Protein AF-Q6QF54-F1 (afdb_monomer_lite)

pLDDT: mean 86.11, std 10.3, range [36.34, 96.0]

Secondary structure (DSSP, 8-state):
--HHHH-TT----EEES-GGGGGGTT--TT-HHHHHHHHHHHHHHHTT-TTGGGG-HHHHTT-EEETHHHHHHHHHHTT-THHHHHHHHHTTSS--TT----------GGGGGG-SHHHHHHHHHHHT-----------------

InterPro domains:
  IPR047871 Calcium-activated potassium channel slowpoke-like [PTHR10027] (2-141)

Radius of gyration: 18.9 Å; chains: 1; bounding box: 41×47×45 Å

Organism: Oreochromis mossambicus (NCBI:txid8127)

Foldseek 3Di:
DPPCVVCVPDQAADEDQDLVCLLVPPDDPPDPQQVVLVVQLVVCVVVVDPPSSCSRPCVVLNRYDYPVVCVVLVVVCVVPVCSVVVVCLAVVVDDDVVGDYDDDDDDDPVNCVLVDPVSVQVCCCVPPVDHDDDDDDDDDPPDDD

Sequence (145 aa):
YTMFRLFPSLSIITELTHPSNMRFMQFRAKDCYSLALSKLEKKERDKGSNLAFMFRLPFAAGRVFSISMLDTLLYQSFVKDYMILIARLLLGLDTTPGSGYLCAMKVKEEDLWIGTYGRLFQKLCSSSAEIPIGIYRTESHIFCT

Structure (mmCIF, N/CA/C/O backbone):
data_AF-Q6QF54-F1
#
_entry.id   AF-Q6QF54-F1
#
loop_
_atom_site.group_PDB
_atom_site.id
_atom_site.type_symbol
_atom_site.label_atom_id
_atom_site.label_alt_id
_atom_site.label_comp_id
_atom_site.label_asym_id
_atom_site.label_entity_id
_atom_site.label_seq_id
_atom_site.pdbx_PDB_ins_code
_atom_site.Cartn_x
_atom_site.Cartn_y
_atom_site.Cartn_z
_atom_site.occupancy
_atom_site.B_iso_or_equiv
_atom_site.auth_seq_id
_atom_site.auth_comp_id
_atom_site.auth_asym_id
_atom_site.auth_atom_id
_atom_site.pdbx_PDB_model_num
ATOM 1 N N . TYR A 1 1 ? -8.330 24.035 0.366 1.00 50.72 1 TYR A N 1
ATOM 2 C CA . TYR A 1 1 ? -8.807 24.182 1.762 1.00 50.72 1 TYR A CA 1
ATOM 3 C C . TYR A 1 1 ? -10.327 24.048 1.922 1.00 50.72 1 TYR A C 1
ATOM 5 O O . TYR A 1 1 ? -10.757 23.537 2.948 1.00 50.72 1 TYR A O 1
ATOM 13 N N . THR A 1 2 ? -11.146 24.444 0.942 1.00 64.06 2 THR A N 1
ATOM 14 C CA . THR A 1 2 ? -12.624 24.438 1.015 1.00 64.06 2 THR A CA 1
ATOM 15 C C . THR A 1 2 ? -13.278 23.066 0.800 1.00 64.06 2 THR A C 1
ATOM 17 O O . THR A 1 2 ? -14.157 22.699 1.572 1.00 64.06 2 THR A O 1
ATOM 20 N N . MET A 1 3 ? -12.814 22.259 -0.160 1.00 69.31 3 MET A N 1
ATOM 21 C CA . MET A 1 3 ? -13.464 20.980 -0.523 1.00 69.31 3 MET A CA 1
ATOM 22 C C . MET A 1 3 ? -13.581 19.978 0.638 1.00 69.31 3 MET A C 1
ATOM 24 O O . MET A 1 3 ? -14.630 19.374 0.823 1.00 69.31 3 MET A O 1
ATOM 28 N N . PHE A 1 4 ? -12.541 19.854 1.470 1.00 71.25 4 PHE A N 1
ATOM 29 C CA . PHE A 1 4 ? -12.546 18.943 2.625 1.00 71.25 4 PHE A CA 1
ATOM 30 C C . PHE A 1 4 ? -13.583 19.321 3.694 1.00 71.25 4 PHE A C 1
ATOM 32 O O . PHE A 1 4 ? -14.100 18.450 4.385 1.00 71.25 4 PHE A O 1
ATOM 39 N N . ARG A 1 5 ? -13.882 20.618 3.847 1.00 73.06 5 ARG A N 1
ATOM 40 C CA . ARG A 1 5 ? -14.904 21.089 4.793 1.00 73.06 5 ARG A CA 1
ATOM 41 C C . ARG A 1 5 ? -16.312 20.986 4.214 1.00 73.06 5 ARG A C 1
ATOM 43 O O . ARG A 1 5 ? -17.243 20.746 4.968 1.00 73.06 5 ARG A O 1
ATOM 50 N N . LEU A 1 6 ? -16.450 21.174 2.902 1.00 80.88 6 LEU A N 1
ATOM 51 C CA . LEU A 1 6 ? -17.738 21.136 2.208 1.00 80.88 6 LEU A CA 1
ATOM 52 C C . LEU A 1 6 ? -18.256 19.704 2.018 1.00 80.88 6 LEU A C 1
ATOM 54 O O . LEU A 1 6 ? -19.455 19.477 2.133 1.00 80.88 6 LEU A O 1
ATOM 58 N N . PHE A 1 7 ? -17.364 18.737 1.779 1.00 83.81 7 PHE A N 1
ATOM 59 C CA . PHE A 1 7 ? -17.731 17.345 1.506 1.00 83.81 7 PHE A CA 1
ATOM 60 C C . PHE A 1 7 ? -16.926 16.376 2.387 1.00 83.81 7 PHE A C 1
ATOM 62 O O . PHE A 1 7 ? -15.953 15.778 1.928 1.00 83.81 7 PHE A O 1
ATOM 69 N N . PRO A 1 8 ? -17.308 16.200 3.665 1.00 78.81 8 PRO A N 1
ATOM 70 C CA . PRO A 1 8 ? -16.549 15.378 4.612 1.00 78.81 8 PRO A CA 1
ATOM 71 C C . PRO A 1 8 ? -16.569 13.874 4.291 1.00 78.81 8 PRO A C 1
ATOM 73 O O . PRO A 1 8 ? -15.686 13.146 4.741 1.00 78.81 8 PRO A O 1
ATOM 76 N N . SER A 1 9 ? -17.552 13.405 3.519 1.00 81.94 9 SER A 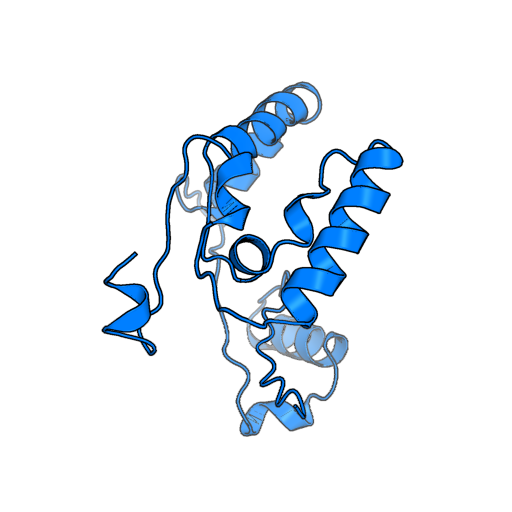N 1
ATOM 77 C CA . SER A 1 9 ? -17.667 12.017 3.052 1.00 81.94 9 SER A CA 1
ATOM 78 C C . SER A 1 9 ? -16.850 11.726 1.788 1.00 81.94 9 SER A C 1
ATOM 80 O O . SER A 1 9 ? -16.701 10.562 1.416 1.00 81.94 9 SER A O 1
ATOM 82 N N . LEU A 1 10 ? -16.310 12.754 1.125 1.00 85.56 10 LEU A N 1
ATOM 83 C CA . LEU A 1 10 ? -15.563 12.589 -0.116 1.00 85.56 10 LEU A CA 1
ATOM 84 C C . LEU A 1 10 ? -14.117 12.164 0.170 1.00 85.56 10 LEU A C 1
ATOM 86 O O . LEU A 1 10 ? -13.382 12.835 0.901 1.00 85.56 10 LEU A O 1
ATOM 90 N N . SER A 1 11 ? -13.685 11.066 -0.452 1.00 83.56 11 SER A N 1
ATOM 91 C CA . SER A 1 11 ? -12.272 10.681 -0.473 1.00 83.56 11 SER A CA 1
ATOM 92 C C . SER A 1 11 ? -11.543 11.481 -1.550 1.00 83.56 11 SER A C 1
ATOM 94 O O . SER A 1 11 ? -11.925 11.441 -2.716 1.00 83.56 11 SER A O 1
ATOM 96 N N . ILE A 1 12 ? -10.505 12.221 -1.158 1.00 86.81 12 ILE A N 1
ATOM 97 C CA . ILE A 1 12 ? -9.712 13.068 -2.055 1.00 86.81 12 ILE A CA 1
ATOM 98 C C . ILE A 1 12 ? -8.265 12.586 -2.011 1.00 86.81 12 ILE A C 1
ATOM 100 O O . ILE A 1 12 ? -7.686 12.497 -0.925 1.00 86.81 12 ILE A O 1
ATOM 104 N N . ILE A 1 13 ? -7.690 12.326 -3.186 1.00 87.88 13 ILE A N 1
ATOM 105 C CA . ILE A 1 13 ? -6.261 12.065 -3.373 1.00 87.88 13 ILE A CA 1
ATOM 106 C C . ILE A 1 13 ? -5.617 13.361 -3.862 1.00 87.88 13 ILE A C 1
ATOM 108 O O . ILE A 1 13 ? -6.130 14.012 -4.769 1.00 87.88 13 ILE A O 1
ATOM 112 N N . THR A 1 14 ? -4.531 13.782 -3.220 1.00 88.12 14 THR A N 1
ATOM 113 C CA . THR A 1 14 ? -3.807 15.010 -3.566 1.00 88.12 14 THR A CA 1
ATOM 114 C C . THR A 1 14 ? -2.365 14.698 -3.915 1.00 88.12 14 THR A C 1
ATOM 116 O O . THR A 1 14 ? -1.638 14.095 -3.125 1.00 88.12 14 THR A O 1
ATOM 119 N N . GLU A 1 15 ? -1.945 15.166 -5.081 1.00 89.19 15 GLU A N 1
ATOM 120 C CA . GLU A 1 15 ? -0.548 15.164 -5.482 1.00 89.19 15 GLU A CA 1
ATOM 121 C C . GLU A 1 15 ? 0.165 16.403 -4.926 1.00 89.19 15 GLU A C 1
ATOM 123 O O . GLU A 1 15 ? -0.369 17.513 -4.960 1.00 89.19 15 GLU A O 1
ATOM 128 N N . LEU A 1 16 ? 1.373 16.215 -4.393 1.00 86.69 16 LEU A N 1
ATOM 129 C CA . LEU A 1 16 ? 2.220 17.293 -3.894 1.00 86.69 16 LEU A CA 1
ATOM 130 C C . LEU A 1 16 ? 3.599 17.256 -4.548 1.00 86.69 16 LEU A C 1
ATOM 132 O O . LEU A 1 16 ? 4.263 16.222 -4.574 1.00 86.69 16 LEU A O 1
ATOM 136 N N . THR A 1 17 ? 4.095 18.427 -4.939 1.00 85.06 17 THR A N 1
ATOM 137 C CA . THR A 1 17 ? 5.476 18.595 -5.414 1.00 85.06 17 THR A CA 1
ATOM 138 C C . THR A 1 17 ? 6.497 18.402 -4.292 1.00 85.06 17 THR A C 1
ATOM 140 O O . THR A 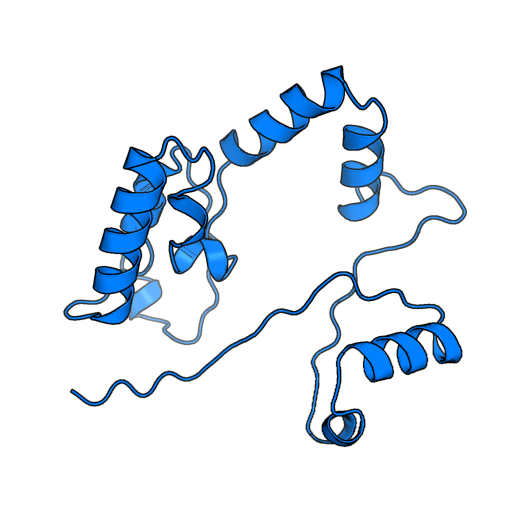1 17 ? 7.552 17.818 -4.507 1.00 85.06 17 THR A O 1
ATOM 143 N N . HIS A 1 18 ? 6.182 18.865 -3.077 1.00 83.19 18 HIS A N 1
ATOM 144 C CA . HIS A 1 18 ? 7.074 18.748 -1.924 1.00 83.19 18 HIS A CA 1
ATOM 145 C C . HIS A 1 18 ? 6.426 17.938 -0.792 1.00 83.19 18 HIS A C 1
ATOM 147 O O . HIS A 1 18 ? 5.379 18.349 -0.276 1.00 83.19 18 HIS A O 1
ATOM 153 N N . PRO A 1 19 ? 7.056 16.845 -0.315 1.00 79.56 19 PRO A N 1
ATOM 154 C CA . PRO A 1 19 ? 6.507 16.013 0.759 1.00 79.56 19 PRO A CA 1
ATOM 155 C C . PRO A 1 19 ? 6.410 16.769 2.091 1.00 79.56 19 PRO A C 1
ATOM 157 O O . PRO A 1 19 ? 5.576 16.454 2.939 1.00 79.56 19 PRO A O 1
ATOM 160 N N . SER A 1 20 ? 7.195 17.834 2.281 1.00 81.19 20 SER A N 1
ATOM 161 C CA . SER A 1 20 ? 7.089 18.738 3.434 1.00 81.19 20 SER A CA 1
ATOM 162 C C . SER A 1 20 ? 5.687 19.348 3.590 1.00 81.19 20 SER A C 1
ATOM 164 O O . SER A 1 20 ? 5.259 19.577 4.723 1.00 81.19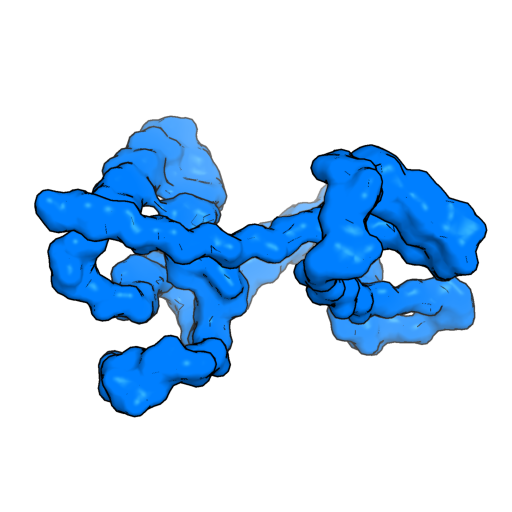 20 SER A O 1
ATOM 166 N N . ASN A 1 21 ? 4.940 19.517 2.494 1.00 84.19 21 ASN A N 1
ATOM 167 C CA . ASN A 1 21 ? 3.604 20.113 2.496 1.00 84.19 21 ASN A CA 1
ATOM 168 C C . ASN A 1 21 ? 2.498 19.161 2.974 1.00 84.19 21 ASN A C 1
ATOM 170 O O . ASN A 1 21 ? 1.404 19.626 3.293 1.00 84.19 21 ASN A O 1
ATOM 174 N N . MET A 1 22 ? 2.773 17.858 3.119 1.00 83.25 22 MET A N 1
ATOM 175 C CA . MET A 1 22 ? 1.780 16.873 3.584 1.00 83.25 22 MET A CA 1
ATOM 176 C C . MET A 1 22 ? 1.162 17.247 4.935 1.00 83.25 22 MET A C 1
ATOM 178 O O . MET A 1 22 ? -0.000 16.942 5.178 1.00 83.25 22 MET A O 1
ATOM 182 N N . ARG A 1 23 ? 1.912 17.955 5.793 1.00 77.38 23 ARG A N 1
ATOM 183 C CA . ARG A 1 23 ? 1.448 18.416 7.114 1.00 77.38 23 ARG A CA 1
ATOM 184 C C . ARG A 1 23 ? 0.256 19.379 7.065 1.00 77.38 23 ARG A C 1
ATOM 186 O O . ARG A 1 23 ? -0.421 19.558 8.068 1.00 77.38 23 ARG A O 1
ATOM 193 N N . PHE A 1 24 ? 0.029 20.028 5.925 1.00 80.25 24 PHE A N 1
ATOM 194 C CA . PHE A 1 24 ? -1.055 20.994 5.749 1.00 80.25 24 PHE A CA 1
ATOM 195 C C . PHE A 1 24 ? -2.331 20.358 5.191 1.00 80.25 24 PHE A C 1
ATOM 197 O O . PHE A 1 24 ? -3.387 20.993 5.152 1.00 80.25 24 PHE A O 1
ATOM 204 N N . MET A 1 25 ? -2.251 19.097 4.767 1.00 80.94 25 MET A N 1
ATOM 205 C CA . MET A 1 25 ? -3.388 18.378 4.220 1.00 80.94 25 MET A CA 1
ATOM 206 C C . MET A 1 25 ? -4.336 17.953 5.338 1.00 80.94 25 MET A C 1
ATOM 208 O O . MET A 1 25 ? -3.914 17.427 6.362 1.00 80.94 25 MET A O 1
ATOM 212 N N . GLN A 1 26 ? -5.636 18.171 5.115 1.00 71.81 26 GLN A N 1
ATOM 213 C CA . GLN A 1 26 ? -6.720 17.719 6.001 1.00 71.81 26 GLN A CA 1
ATOM 214 C C . GLN A 1 26 ? -6.604 18.204 7.455 1.00 71.81 26 GLN A C 1
ATOM 216 O O . GLN A 1 26 ? -7.028 17.524 8.387 1.00 71.81 26 GLN A O 1
ATOM 221 N N . PHE A 1 27 ? -6.066 19.411 7.642 1.00 77.25 27 PHE A N 1
ATOM 222 C CA . PHE A 1 27 ? -5.894 20.014 8.957 1.00 77.25 27 PHE A CA 1
ATOM 223 C C . PHE A 1 27 ? -7.223 20.169 9.713 1.00 77.25 27 PHE A C 1
ATOM 225 O O . PHE A 1 27 ? -8.198 20.733 9.200 1.00 77.25 27 PHE A O 1
ATOM 232 N N . ARG A 1 28 ? -7.224 19.734 10.976 1.00 71.88 28 ARG A N 1
ATOM 233 C CA . ARG A 1 28 ? -8.292 19.965 11.951 1.00 71.88 28 ARG A CA 1
ATOM 234 C C . ARG A 1 28 ? -7.711 20.683 13.166 1.00 71.88 28 ARG A C 1
ATOM 236 O O . ARG A 1 28 ? -6.640 20.331 13.650 1.00 71.88 28 ARG A O 1
ATOM 243 N N . ALA A 1 29 ? -8.419 21.696 13.660 1.00 67.19 29 ALA A N 1
ATOM 244 C CA . ALA A 1 29 ? -8.044 22.339 14.915 1.00 67.19 29 ALA A CA 1
ATOM 245 C C . ALA A 1 29 ? -8.275 21.361 16.084 1.00 67.19 29 ALA A C 1
ATOM 247 O O . ALA A 1 29 ? -9.293 20.673 16.097 1.00 67.19 29 ALA A O 1
ATOM 248 N N . LYS A 1 30 ? -7.356 21.338 17.063 1.00 68.38 30 LYS A N 1
ATOM 249 C CA . LYS A 1 30 ? -7.411 20.498 18.282 1.00 68.38 30 LYS A CA 1
ATOM 250 C C . LYS A 1 30 ? -7.360 18.977 18.052 1.00 68.38 30 LYS A C 1
ATOM 252 O O . LYS A 1 30 ? -8.005 18.220 18.767 1.00 68.38 30 LYS A O 1
ATOM 257 N N . ASP A 1 31 ? -6.563 18.515 17.093 1.00 79.12 31 ASP A N 1
ATOM 258 C CA . ASP A 1 31 ? -6.298 17.082 16.929 1.00 79.12 31 ASP A CA 1
ATOM 259 C C . ASP A 1 31 ? -5.092 16.629 17.782 1.00 79.12 31 ASP A C 1
ATOM 261 O O . ASP A 1 31 ? -3.928 16.837 17.422 1.00 79.12 31 ASP A O 1
ATOM 265 N N . CYS A 1 32 ? -5.381 16.008 18.931 1.00 80.69 32 CYS A N 1
ATOM 266 C CA . CYS A 1 32 ? -4.378 15.475 19.858 1.00 80.69 32 CYS A CA 1
ATOM 267 C C . CYS A 1 32 ? -3.533 14.348 19.242 1.00 80.69 32 CYS A C 1
ATOM 269 O O . CYS A 1 32 ? -2.350 14.221 19.565 1.00 80.69 32 CYS A O 1
ATOM 271 N N . TYR A 1 33 ? -4.111 13.554 18.339 1.00 82.25 33 TYR A N 1
ATOM 272 C CA . TYR A 1 33 ? -3.423 12.434 17.704 1.00 82.25 33 TYR A CA 1
ATOM 273 C C . TYR A 1 33 ? -2.435 12.926 16.643 1.00 82.25 33 TYR A C 1
ATOM 275 O O . TYR A 1 33 ? -1.265 12.539 16.661 1.00 82.25 33 TYR A O 1
ATOM 283 N N . SER A 1 34 ? -2.852 13.881 15.805 1.00 81.88 34 SER A N 1
ATOM 284 C CA . SER A 1 34 ? -1.942 14.572 14.878 1.00 81.88 34 SER A CA 1
ATOM 285 C C . SER A 1 34 ? -0.762 15.232 15.606 1.00 81.88 34 SER A C 1
ATOM 287 O O . SER A 1 34 ? 0.376 15.170 15.134 1.00 81.88 34 SER A O 1
ATOM 289 N N . LEU A 1 35 ? -1.000 15.830 16.781 1.00 84.19 35 LEU A N 1
ATOM 290 C CA . LEU A 1 35 ? 0.068 16.421 17.593 1.00 84.19 35 LEU A CA 1
ATOM 291 C C . LEU A 1 35 ? 1.040 15.363 18.140 1.00 84.19 35 LEU A C 1
ATOM 293 O O . LEU A 1 35 ? 2.256 15.568 18.096 1.00 84.19 35 LEU A O 1
ATOM 297 N N . ALA A 1 36 ? 0.529 14.241 18.652 1.00 86.06 36 ALA A N 1
ATOM 298 C CA . ALA A 1 36 ? 1.357 13.145 19.153 1.00 86.06 36 ALA A CA 1
ATOM 299 C C . ALA A 1 36 ? 2.247 12.556 18.044 1.00 86.06 36 ALA A C 1
ATOM 301 O O . ALA A 1 36 ? 3.453 12.387 18.243 1.00 86.06 36 ALA A O 1
ATOM 302 N N . LEU A 1 37 ? 1.684 12.339 16.852 1.00 86.38 37 LEU A N 1
ATOM 303 C CA . LEU A 1 37 ? 2.426 11.858 15.686 1.00 86.38 37 LEU A CA 1
ATOM 304 C C . LEU A 1 37 ? 3.491 12.851 15.215 1.00 86.38 37 LEU A C 1
ATOM 306 O O . LEU A 1 37 ? 4.593 12.434 14.874 1.00 86.38 37 LEU A O 1
ATOM 310 N N . SER A 1 38 ? 3.225 14.160 15.265 1.00 85.69 38 SER A N 1
ATOM 311 C CA . SER A 1 38 ? 4.232 15.171 14.915 1.00 85.69 38 SER A CA 1
ATOM 312 C C . SER A 1 38 ? 5.450 15.138 15.849 1.00 85.69 38 SER A C 1
ATOM 314 O O . SER A 1 38 ? 6.580 15.331 15.394 1.00 85.69 38 SER A O 1
ATOM 316 N N . LYS A 1 39 ? 5.251 14.854 17.145 1.00 88.06 39 LYS A N 1
ATOM 317 C CA . LYS A 1 39 ? 6.362 14.661 18.092 1.00 88.06 39 LYS A CA 1
ATOM 318 C C . LYS A 1 39 ? 7.167 13.403 17.761 1.00 88.06 39 LYS A C 1
ATOM 320 O O . LYS A 1 39 ? 8.395 13.438 17.835 1.00 88.06 39 LYS A O 1
ATOM 325 N N . LEU A 1 40 ? 6.489 12.317 17.384 1.00 87.50 40 LEU A N 1
ATOM 326 C CA . LEU A 1 40 ? 7.135 11.068 16.978 1.00 87.50 40 LEU A CA 1
ATOM 327 C C . LEU A 1 40 ? 7.938 11.242 15.682 1.00 87.50 40 LEU A C 1
ATOM 329 O O . LEU A 1 40 ? 9.100 10.851 15.640 1.00 87.50 40 LEU A O 1
ATOM 333 N N . GLU A 1 41 ? 7.365 11.907 14.676 1.00 87.19 41 GLU A N 1
ATOM 334 C CA . GLU A 1 41 ? 8.051 12.261 13.427 1.00 87.19 41 GLU A CA 1
ATOM 335 C C . GLU A 1 41 ? 9.351 13.018 13.716 1.00 87.19 41 GLU A C 1
ATOM 337 O O . GLU A 1 41 ? 10.402 12.665 13.181 1.00 87.19 41 GLU A O 1
ATOM 342 N N . LYS A 1 42 ? 9.301 14.041 14.583 1.00 87.94 42 LYS A N 1
ATOM 343 C CA . LYS A 1 42 ? 10.492 14.821 14.939 1.00 87.94 42 LYS A CA 1
ATOM 344 C C . LYS A 1 42 ? 11.568 13.931 15.567 1.00 87.94 42 LYS A C 1
ATOM 346 O O . LYS A 1 42 ? 12.714 13.981 15.139 1.00 87.94 42 LYS A O 1
ATOM 351 N N . LYS A 1 43 ? 11.183 13.064 16.507 1.00 89.31 43 LYS A N 1
ATOM 352 C CA . LYS A 1 43 ? 12.103 12.125 17.163 1.00 89.31 43 LYS A CA 1
ATOM 353 C C . LYS A 1 43 ? 12.751 11.151 16.174 1.00 89.31 43 LYS A C 1
ATOM 355 O O . LYS A 1 43 ? 13.938 10.873 16.294 1.00 89.31 43 LYS A O 1
ATOM 360 N N . GLU A 1 44 ? 11.997 10.625 15.212 1.00 88.06 44 GLU A N 1
ATOM 361 C CA . GLU A 1 44 ? 12.528 9.710 14.192 1.00 88.06 44 GLU A CA 1
ATOM 362 C C . GLU A 1 44 ? 13.427 10.425 13.179 1.00 88.06 44 GLU A C 1
ATOM 364 O O . GLU A 1 44 ? 14.437 9.873 12.741 1.00 88.06 44 GLU A O 1
ATOM 369 N N . ARG A 1 45 ? 13.124 11.685 12.860 1.00 87.31 45 ARG A N 1
ATOM 370 C CA . ARG A 1 45 ? 14.003 12.524 12.044 1.00 87.31 45 ARG A CA 1
ATOM 371 C C . ARG A 1 45 ? 15.322 12.829 12.753 1.00 87.31 45 ARG A C 1
ATOM 373 O O . ARG A 1 45 ? 16.366 12.745 12.116 1.00 87.31 45 ARG A O 1
ATOM 380 N N . ASP A 1 46 ? 15.283 13.123 14.051 1.00 90.50 46 ASP A N 1
ATOM 381 C CA . ASP A 1 46 ? 16.484 13.386 14.857 1.00 90.50 46 ASP A CA 1
ATOM 382 C C . ASP A 1 46 ? 17.387 12.138 14.964 1.00 90.50 46 ASP A C 1
ATOM 384 O O . ASP A 1 46 ? 18.600 12.259 15.112 1.00 90.50 46 ASP A O 1
ATOM 388 N N . LYS A 1 47 ? 16.820 10.931 14.813 1.00 90.62 47 LYS A N 1
ATOM 389 C CA . LYS A 1 47 ? 17.568 9.665 14.690 1.00 90.62 47 LYS A CA 1
ATOM 390 C C . LYS A 1 47 ? 18.139 9.401 13.288 1.00 90.62 47 LYS A C 1
ATOM 392 O O . LYS A 1 47 ? 18.807 8.389 13.098 1.00 90.62 47 LYS A O 1
ATOM 397 N N . GLY A 1 48 ? 17.861 10.258 12.304 1.00 86.12 48 GLY A N 1
ATOM 398 C CA . GLY A 1 48 ? 18.316 10.094 10.920 1.00 86.12 48 GLY A CA 1
ATOM 399 C C . GLY A 1 48 ? 17.423 9.209 10.042 1.00 86.12 48 GLY A C 1
ATOM 400 O O . GLY A 1 48 ? 17.889 8.700 9.026 1.00 86.12 48 GLY A O 1
ATOM 401 N N . SER A 1 49 ? 16.149 8.997 10.399 1.00 84.31 49 SER A N 1
ATOM 402 C CA . SER A 1 49 ? 15.235 8.194 9.576 1.00 84.31 49 SER A CA 1
ATOM 403 C C . SER A 1 49 ? 14.846 8.906 8.275 1.00 84.31 49 SER A C 1
ATOM 405 O O . SER A 1 49 ? 14.290 10.007 8.289 1.00 84.31 49 SER A O 1
ATOM 407 N N . ASN A 1 50 ? 15.041 8.226 7.142 1.00 78.62 50 ASN A N 1
ATOM 408 C CA . ASN A 1 50 ? 14.653 8.709 5.810 1.00 78.62 50 ASN A CA 1
ATOM 409 C C . ASN A 1 50 ? 13.133 8.660 5.557 1.00 78.62 50 ASN A C 1
ATOM 411 O O . ASN A 1 50 ? 12.651 9.196 4.562 1.00 78.62 50 ASN A O 1
ATOM 415 N N . LEU A 1 51 ? 12.368 8.031 6.457 1.00 81.50 51 LEU A N 1
ATOM 416 C CA . LEU A 1 51 ? 10.935 7.767 6.301 1.00 81.50 51 LEU A CA 1
ATOM 417 C C . LEU A 1 51 ? 10.082 8.398 7.411 1.00 81.50 51 LEU A C 1
ATOM 419 O O . LEU A 1 51 ? 8.948 7.987 7.643 1.00 81.50 51 LEU A O 1
ATOM 423 N N . ALA A 1 52 ? 10.585 9.432 8.092 1.00 82.75 52 ALA A N 1
ATOM 424 C CA . ALA A 1 52 ? 9.870 10.082 9.196 1.00 82.75 52 ALA A CA 1
ATOM 425 C C . ALA A 1 52 ? 8.452 10.574 8.814 1.00 82.75 52 ALA A C 1
ATOM 427 O O . ALA A 1 52 ? 7.551 10.595 9.651 1.00 82.75 52 ALA A O 1
ATOM 428 N N . PHE A 1 53 ? 8.212 10.905 7.539 1.00 82.62 53 PHE A N 1
ATOM 429 C CA . PHE A 1 53 ? 6.893 11.309 7.037 1.00 82.62 53 PHE A CA 1
ATOM 430 C C . PHE A 1 53 ? 5.845 10.179 7.036 1.00 82.62 53 PHE A C 1
ATOM 432 O O . PHE A 1 53 ? 4.661 10.482 6.895 1.00 82.62 53 PHE A O 1
ATOM 439 N N . MET A 1 54 ? 6.234 8.906 7.217 1.00 85.31 54 MET A N 1
ATOM 440 C CA . MET A 1 54 ? 5.307 7.763 7.283 1.00 85.31 54 MET A CA 1
ATOM 441 C C . MET A 1 54 ? 4.259 7.910 8.387 1.00 85.31 54 MET A C 1
ATOM 443 O O . MET A 1 54 ? 3.135 7.442 8.241 1.00 85.31 54 MET A O 1
ATOM 447 N N . PHE A 1 55 ? 4.608 8.599 9.474 1.00 85.38 55 PHE A N 1
ATOM 448 C CA . PHE A 1 55 ? 3.707 8.839 10.599 1.00 85.38 55 PHE A CA 1
ATOM 449 C C . PHE A 1 55 ? 2.660 9.921 10.318 1.00 85.38 55 PHE A C 1
ATOM 451 O O . PHE A 1 55 ? 1.798 10.170 11.156 1.00 85.38 55 PHE A O 1
ATOM 458 N N . ARG A 1 56 ? 2.699 10.590 9.160 1.00 85.06 56 ARG A N 1
ATOM 459 C CA . ARG A 1 56 ? 1.711 11.615 8.820 1.00 85.06 56 ARG A CA 1
ATOM 460 C C . ARG A 1 56 ? 0.410 10.961 8.383 1.00 85.06 56 ARG A C 1
ATOM 462 O O . ARG A 1 56 ? 0.362 10.276 7.365 1.00 85.06 56 ARG A O 1
ATOM 469 N N . LEU A 1 57 ? -0.666 11.269 9.103 1.00 85.75 57 LEU A N 1
ATOM 470 C CA . LEU A 1 57 ? -2.012 10.762 8.830 1.00 85.75 57 LEU A CA 1
ATOM 471 C C . LEU A 1 57 ? -2.443 10.848 7.351 1.00 85.75 57 LEU A C 1
ATOM 473 O O . LEU A 1 57 ? -2.895 9.833 6.822 1.00 85.75 57 LEU A O 1
ATOM 477 N N . PRO A 1 58 ? -2.289 11.987 6.638 1.00 86.56 58 PRO A N 1
ATOM 478 C CA . PRO A 1 58 ? -2.710 12.074 5.238 1.00 86.56 58 PRO A CA 1
ATOM 479 C C . PRO A 1 58 ? -1.935 11.135 4.302 1.00 86.56 58 PRO A C 1
ATOM 481 O O . PRO A 1 58 ? -2.492 10.666 3.310 1.00 86.56 58 PRO A O 1
ATOM 484 N N . PHE A 1 59 ? -0.669 10.857 4.626 1.00 88.44 59 PHE A N 1
ATOM 485 C CA . PHE A 1 59 ? 0.169 9.920 3.883 1.00 88.44 59 PHE A CA 1
ATOM 486 C C . PHE A 1 59 ? -0.231 8.471 4.187 1.00 88.44 59 PHE A C 1
ATOM 488 O O . PHE A 1 59 ? -0.558 7.729 3.266 1.00 88.44 59 PHE A O 1
ATOM 495 N N . ALA A 1 60 ? -0.312 8.091 5.468 1.00 87.94 60 ALA A N 1
ATOM 496 C CA . ALA A 1 60 ? -0.706 6.741 5.885 1.00 87.94 60 ALA A CA 1
ATOM 497 C C . ALA A 1 60 ? -2.124 6.355 5.418 1.00 87.94 60 ALA A C 1
ATOM 499 O O . ALA A 1 60 ? -2.392 5.195 5.116 1.00 87.94 60 ALA A O 1
ATOM 500 N N . ALA A 1 61 ? -3.028 7.332 5.302 1.00 88.00 61 ALA A N 1
ATOM 501 C CA . ALA A 1 61 ? -4.374 7.126 4.778 1.00 88.00 61 ALA A CA 1
ATOM 502 C C . ALA A 1 61 ? -4.429 6.922 3.250 1.00 88.00 61 ALA A C 1
ATOM 504 O O . ALA A 1 61 ? -5.513 6.646 2.736 1.00 88.00 61 ALA A O 1
ATOM 505 N N . GLY A 1 62 ? -3.314 7.089 2.525 1.00 88.56 62 GLY A N 1
ATOM 506 C CA . GLY A 1 62 ? -3.257 6.994 1.061 1.00 88.56 62 GLY A CA 1
ATOM 507 C C . GLY A 1 62 ? -3.879 8.190 0.334 1.00 88.56 62 GLY A C 1
ATOM 508 O O . GLY A 1 62 ? -4.226 8.095 -0.838 1.00 88.56 62 GLY A O 1
ATOM 509 N N . ARG A 1 63 ? -4.060 9.323 1.023 1.00 88.62 63 ARG A N 1
ATOM 510 C CA . ARG A 1 63 ? -4.710 10.523 0.464 1.00 88.62 63 ARG A CA 1
ATOM 511 C C . ARG A 1 63 ? -3.727 11.528 -0.111 1.00 88.62 63 ARG A C 1
ATOM 513 O O . ARG A 1 63 ? -4.141 12.514 -0.717 1.00 88.62 63 ARG A O 1
ATOM 520 N N . VAL A 1 64 ? -2.436 11.312 0.111 1.00 89.12 64 VAL A N 1
ATOM 521 C CA . VAL A 1 64 ? -1.388 12.203 -0.364 1.00 89.12 64 VAL A CA 1
ATOM 522 C C . VAL A 1 64 ? -0.262 11.399 -0.981 1.00 89.12 64 VAL A C 1
ATOM 524 O O . VAL A 1 64 ? 0.230 10.451 -0.375 1.00 89.12 64 VAL A O 1
ATOM 527 N N . PHE A 1 65 ? 0.160 11.825 -2.165 1.00 88.31 65 PHE A N 1
ATOM 528 C CA . PHE A 1 65 ? 1.262 11.235 -2.911 1.00 88.31 65 PHE A CA 1
ATOM 529 C C . PHE A 1 65 ? 2.195 12.339 -3.418 1.00 88.31 65 PHE A C 1
ATOM 531 O O . PHE A 1 65 ? 1.761 13.467 -3.653 1.00 88.31 65 PHE A O 1
ATOM 538 N N . SER A 1 66 ? 3.486 12.040 -3.556 1.00 86.69 66 SER A N 1
ATOM 539 C CA . SER A 1 66 ? 4.473 12.974 -4.100 1.00 86.69 66 SER A CA 1
ATOM 540 C C . SER A 1 66 ? 5.387 12.257 -5.078 1.00 86.69 66 SER A C 1
ATOM 542 O O . SER A 1 66 ? 5.847 11.157 -4.779 1.00 86.69 66 SER A O 1
ATOM 544 N N . ILE A 1 67 ? 5.689 12.893 -6.212 1.00 84.19 67 ILE A N 1
ATOM 545 C CA . ILE A 1 67 ? 6.566 12.329 -7.250 1.00 84.19 67 ILE A CA 1
ATOM 546 C C . ILE A 1 67 ? 7.926 11.935 -6.664 1.00 84.19 67 ILE A C 1
ATOM 548 O O . ILE A 1 67 ? 8.431 10.859 -6.968 1.00 84.19 67 ILE A O 1
ATOM 552 N N . SER A 1 68 ? 8.464 12.735 -5.737 1.00 83.81 68 SER A N 1
ATOM 553 C CA . SER A 1 68 ? 9.764 12.467 -5.113 1.00 83.81 68 SER A CA 1
ATOM 554 C C . SER A 1 68 ? 9.809 11.163 -4.303 1.00 83.81 68 SER A C 1
ATOM 556 O O . SER A 1 68 ? 10.876 10.709 -3.902 1.00 83.81 68 SER A O 1
ATOM 558 N N . MET A 1 69 ? 8.657 10.544 -4.013 1.00 83.75 69 MET A N 1
ATOM 559 C CA . MET A 1 69 ? 8.602 9.221 -3.380 1.00 83.75 69 MET A CA 1
ATOM 560 C C . MET A 1 69 ? 9.040 8.104 -4.333 1.00 83.75 69 MET A C 1
ATOM 562 O O . MET A 1 69 ? 9.474 7.052 -3.869 1.00 83.75 69 MET A O 1
ATOM 566 N N . LEU A 1 70 ? 8.970 8.332 -5.648 1.00 85.19 70 LEU A N 1
ATOM 567 C CA . LEU A 1 70 ? 9.439 7.392 -6.665 1.00 85.19 70 LEU A CA 1
ATOM 568 C C . LEU A 1 70 ? 10.947 7.493 -6.910 1.00 85.19 70 LEU A C 1
ATOM 570 O O . LEU A 1 70 ? 11.543 6.523 -7.370 1.00 85.19 70 LEU A O 1
ATOM 574 N N . ASP A 1 71 ? 11.591 8.600 -6.535 1.00 86.38 71 ASP A N 1
ATOM 575 C CA . ASP A 1 71 ? 13.040 8.776 -6.711 1.00 86.38 71 ASP A CA 1
ATOM 576 C C . ASP A 1 71 ? 13.823 7.669 -5.991 1.00 86.38 71 ASP A C 1
ATOM 578 O O . ASP A 1 71 ? 14.801 7.133 -6.511 1.00 86.38 71 ASP A O 1
ATOM 582 N N . THR A 1 72 ? 13.345 7.247 -4.814 1.00 84.31 72 THR A N 1
ATOM 583 C CA . THR A 1 72 ? 13.963 6.143 -4.059 1.00 84.31 72 THR A CA 1
ATOM 584 C C . THR A 1 72 ? 13.896 4.820 -4.823 1.00 84.31 72 THR A C 1
ATOM 586 O O . THR A 1 72 ? 14.825 4.022 -4.730 1.00 84.31 72 THR A O 1
ATOM 589 N N . LEU A 1 73 ? 12.842 4.594 -5.614 1.00 83.62 73 LEU A N 1
ATOM 590 C CA . LEU A 1 73 ? 12.719 3.408 -6.463 1.00 83.62 73 LEU A CA 1
ATOM 591 C C . LEU A 1 73 ? 13.795 3.429 -7.554 1.00 83.62 73 LEU A C 1
ATOM 593 O O . LEU A 1 73 ? 14.478 2.425 -7.750 1.00 83.62 73 LEU A O 1
ATOM 597 N N . LEU A 1 74 ? 14.016 4.581 -8.197 1.00 84.44 74 LEU A N 1
ATOM 598 C CA . LEU A 1 74 ? 15.073 4.741 -9.198 1.00 84.44 74 LEU A CA 1
ATOM 599 C C . LEU A 1 74 ? 16.454 4.438 -8.594 1.00 84.44 74 LEU A C 1
ATOM 601 O O . LEU A 1 74 ? 17.199 3.627 -9.142 1.00 84.44 74 LEU A O 1
ATOM 605 N N . TYR A 1 75 ? 16.767 5.002 -7.424 1.00 85.12 75 TYR A N 1
ATOM 606 C CA . TYR A 1 75 ? 18.023 4.705 -6.730 1.00 85.12 75 TYR A CA 1
ATOM 607 C C . TYR A 1 75 ? 18.161 3.221 -6.369 1.00 85.12 75 TYR A C 1
ATOM 609 O O . TYR A 1 75 ? 19.241 2.651 -6.499 1.00 85.12 75 TYR A O 1
ATOM 617 N N . GLN A 1 76 ? 17.076 2.566 -5.949 1.00 86.50 76 GLN A N 1
ATOM 618 C CA . GLN A 1 76 ? 17.091 1.135 -5.640 1.00 86.50 76 GLN A CA 1
ATOM 619 C C . GLN A 1 76 ? 17.234 0.258 -6.885 1.00 86.50 76 GLN A C 1
ATOM 621 O O . GLN A 1 76 ? 17.841 -0.810 -6.796 1.00 86.50 76 GLN A O 1
ATOM 626 N N . SER A 1 77 ? 16.722 0.702 -8.036 1.00 89.12 77 SER A N 1
ATOM 627 C CA . SER A 1 77 ? 16.835 -0.043 -9.292 1.00 89.12 77 SER A CA 1
ATOM 628 C C . SER A 1 77 ? 18.276 -0.196 -9.773 1.00 89.12 77 SER A C 1
ATOM 630 O O . SER A 1 77 ? 18.571 -1.184 -10.427 1.00 89.12 77 SER A O 1
ATOM 632 N N . PHE A 1 78 ? 19.188 0.689 -9.349 1.00 87.75 78 PHE A N 1
ATOM 633 C CA . PHE A 1 78 ? 20.620 0.547 -9.624 1.00 87.75 78 PHE A CA 1
ATOM 634 C C . PHE A 1 78 ? 21.222 -0.739 -9.034 1.00 87.75 78 PHE A C 1
ATOM 636 O O . PHE A 1 78 ? 22.141 -1.315 -9.601 1.00 87.75 78 PHE A O 1
ATOM 643 N N . VAL A 1 79 ? 20.723 -1.180 -7.875 1.00 91.94 79 VAL A N 1
ATOM 644 C CA . VAL A 1 79 ? 21.195 -2.403 -7.201 1.00 91.94 79 VAL A CA 1
ATOM 645 C C . VAL A 1 79 ? 20.311 -3.604 -7.547 1.00 91.94 79 VAL A C 1
ATOM 647 O O . VAL A 1 79 ? 20.716 -4.753 -7.390 1.00 91.94 79 VAL A O 1
ATOM 650 N N . LYS A 1 80 ? 19.066 -3.349 -7.954 1.00 92.44 80 LYS A N 1
ATOM 651 C CA . LYS A 1 80 ? 18.026 -4.358 -8.142 1.00 92.44 80 LYS A CA 1
ATOM 652 C C . LYS A 1 80 ? 17.296 -4.112 -9.456 1.00 92.44 80 LYS A C 1
ATOM 654 O O . LYS A 1 80 ? 16.248 -3.462 -9.478 1.00 92.44 80 LYS A O 1
ATOM 659 N N . ASP A 1 81 ? 17.797 -4.725 -10.520 1.00 91.38 81 ASP A N 1
ATOM 660 C CA . ASP A 1 81 ? 17.283 -4.560 -11.888 1.00 91.38 81 ASP A CA 1
ATOM 661 C C . ASP A 1 81 ? 15.787 -4.912 -12.024 1.00 91.38 81 ASP A C 1
ATOM 663 O O . ASP A 1 81 ? 15.066 -4.372 -12.862 1.00 91.38 81 ASP A O 1
ATOM 667 N N . TYR A 1 82 ? 15.278 -5.780 -11.144 1.00 91.44 82 TYR A N 1
ATOM 668 C CA . TYR A 1 82 ? 13.882 -6.217 -11.134 1.00 91.44 82 TYR A CA 1
ATOM 669 C C . TYR A 1 82 ? 12.895 -5.202 -10.524 1.00 91.44 82 TYR A C 1
ATOM 671 O O . TYR A 1 82 ? 11.686 -5.395 -10.653 1.00 91.44 82 TYR A O 1
ATOM 679 N N . MET A 1 83 ? 13.360 -4.125 -9.871 1.00 93.19 83 MET A N 1
ATOM 680 C CA . MET A 1 83 ? 12.490 -3.150 -9.182 1.00 93.19 83 MET A CA 1
ATOM 681 C C . MET A 1 83 ? 11.540 -2.412 -10.125 1.00 93.19 83 MET A C 1
ATOM 683 O O . MET A 1 83 ? 10.361 -2.253 -9.813 1.00 93.19 83 MET A O 1
ATOM 687 N N . ILE A 1 84 ? 12.036 -1.971 -11.283 1.00 92.25 84 ILE A N 1
ATOM 688 C CA . ILE A 1 84 ? 11.208 -1.259 -12.265 1.00 92.25 84 ILE A CA 1
ATOM 689 C C . ILE A 1 84 ? 10.194 -2.220 -12.881 1.00 92.25 84 ILE A C 1
ATOM 691 O O . ILE A 1 84 ? 9.015 -1.887 -12.985 1.00 92.25 84 ILE A O 1
ATOM 695 N N . LEU A 1 85 ? 10.637 -3.431 -13.229 1.00 91.94 85 LEU A N 1
ATOM 696 C CA . LEU A 1 85 ? 9.784 -4.448 -13.831 1.00 91.94 85 LEU A CA 1
ATOM 697 C C . LEU A 1 85 ? 8.624 -4.830 -12.901 1.00 91.94 85 LEU A C 1
ATOM 699 O O . LEU A 1 85 ? 7.466 -4.783 -13.312 1.00 91.94 85 LEU A O 1
ATOM 703 N N . ILE A 1 86 ? 8.910 -5.149 -11.633 1.00 92.56 86 ILE A N 1
ATOM 704 C CA . ILE A 1 86 ? 7.863 -5.542 -10.681 1.00 92.56 86 ILE A CA 1
ATOM 705 C C . ILE A 1 86 ? 6.895 -4.389 -10.392 1.00 92.56 86 ILE A C 1
ATOM 707 O O . ILE A 1 86 ? 5.693 -4.617 -10.302 1.00 92.56 86 ILE A O 1
ATOM 711 N N . ALA A 1 87 ? 7.379 -3.144 -10.315 1.00 92.25 87 ALA A N 1
ATOM 712 C CA . ALA A 1 87 ? 6.518 -1.980 -10.125 1.00 92.25 87 ALA A CA 1
ATOM 713 C C . ALA A 1 87 ? 5.570 -1.765 -11.316 1.00 92.25 87 ALA A C 1
ATOM 715 O O . ALA A 1 87 ? 4.386 -1.503 -11.113 1.00 92.25 87 ALA A O 1
ATOM 716 N N . ARG A 1 88 ? 6.061 -1.919 -12.554 1.00 92.94 88 ARG A N 1
ATOM 717 C CA . ARG A 1 88 ? 5.244 -1.791 -13.772 1.00 92.94 88 ARG A CA 1
ATOM 718 C C . ARG A 1 88 ? 4.174 -2.875 -13.866 1.00 92.94 88 ARG A C 1
ATOM 720 O O . ARG A 1 88 ? 3.041 -2.548 -14.209 1.00 92.94 88 ARG A O 1
ATOM 727 N N . LEU A 1 89 ? 4.501 -4.116 -13.498 1.00 94.62 89 LEU A N 1
ATOM 728 C CA . LEU A 1 89 ? 3.531 -5.215 -13.422 1.00 94.62 89 LEU A CA 1
ATOM 729 C C . LEU A 1 89 ? 2.461 -4.954 -12.351 1.00 94.62 89 LEU A C 1
ATOM 731 O O . LEU A 1 89 ? 1.274 -5.092 -12.624 1.00 94.62 89 LEU A O 1
ATOM 735 N N . LEU A 1 90 ? 2.857 -4.521 -11.147 1.00 93.12 90 LEU A N 1
ATOM 736 C CA . LEU A 1 90 ? 1.917 -4.225 -10.055 1.00 93.12 90 LEU A CA 1
ATOM 737 C C . LEU A 1 90 ? 0.976 -3.060 -10.387 1.00 93.12 90 LEU A C 1
ATOM 739 O O . LEU A 1 90 ? -0.197 -3.095 -10.021 1.00 93.12 90 LEU A O 1
ATOM 743 N N . LEU A 1 91 ? 1.479 -2.039 -11.085 1.00 92.44 91 LEU A N 1
ATOM 744 C CA . LEU A 1 91 ? 0.679 -0.909 -11.562 1.00 92.44 91 LEU A CA 1
ATOM 745 C C . LEU A 1 91 ? -0.161 -1.246 -12.806 1.00 92.44 91 LEU A C 1
ATOM 747 O O . LEU A 1 91 ? -0.988 -0.428 -13.204 1.00 92.44 91 LEU A O 1
ATOM 751 N N . GLY A 1 92 ? 0.050 -2.411 -13.429 1.00 92.69 92 GLY A N 1
ATOM 752 C CA . GLY A 1 92 ? -0.626 -2.814 -14.665 1.00 92.69 92 GLY A CA 1
ATOM 753 C C . GLY A 1 92 ? -0.190 -2.026 -15.905 1.00 92.69 92 GLY A C 1
ATOM 754 O O . GLY A 1 92 ? -0.936 -1.963 -16.878 1.00 92.69 92 GLY A O 1
ATOM 755 N N . LEU A 1 93 ? 0.993 -1.400 -15.875 1.00 92.25 93 LEU A N 1
ATOM 756 C CA . LEU A 1 93 ? 1.560 -0.675 -17.021 1.00 92.25 93 LEU A CA 1
ATOM 757 C C . LEU A 1 93 ? 2.103 -1.630 -18.084 1.00 92.25 93 LEU A C 1
ATOM 759 O O . LEU A 1 93 ? 1.982 -1.356 -19.275 1.00 92.25 93 LEU A O 1
ATOM 763 N N . ASP A 1 94 ? 2.678 -2.746 -17.637 1.00 92.56 94 ASP A N 1
ATOM 764 C CA . ASP A 1 94 ? 3.053 -3.866 -18.491 1.00 92.56 94 ASP A CA 1
ATOM 765 C C . ASP A 1 94 ? 2.170 -5.061 -18.137 1.00 92.56 94 ASP A C 1
ATOM 767 O O . ASP A 1 94 ? 1.898 -5.317 -16.963 1.00 92.56 94 ASP A O 1
ATOM 771 N N . THR A 1 95 ? 1.750 -5.815 -19.149 1.00 91.06 95 THR A N 1
ATOM 772 C CA . THR A 1 95 ? 1.051 -7.091 -18.972 1.00 91.06 95 THR A CA 1
ATOM 773 C C . THR A 1 95 ? 1.733 -8.140 -19.834 1.00 91.06 95 THR A C 1
ATOM 775 O O . THR A 1 95 ? 2.054 -7.901 -20.999 1.00 91.06 95 THR A O 1
ATOM 778 N N . THR A 1 96 ? 2.005 -9.299 -19.248 1.00 92.25 96 THR A N 1
ATOM 779 C CA . THR A 1 96 ? 2.635 -10.429 -19.933 1.00 92.25 96 THR A CA 1
ATOM 780 C C . THR A 1 96 ? 1.753 -11.663 -19.764 1.00 92.25 96 THR A C 1
ATOM 782 O O . THR A 1 96 ? 1.009 -11.756 -18.786 1.00 92.25 96 THR A O 1
ATOM 785 N N . PRO A 1 97 ? 1.783 -12.636 -20.690 1.00 93.50 97 PRO A N 1
ATOM 786 C CA . PRO A 1 97 ? 1.072 -13.892 -20.482 1.00 93.50 97 PRO A CA 1
ATOM 787 C C . PRO A 1 97 ? 1.490 -14.529 -19.147 1.00 93.50 97 PRO A C 1
ATOM 789 O O . PRO A 1 97 ? 2.670 -14.792 -18.927 1.00 93.50 97 PRO A O 1
ATOM 792 N N . GLY A 1 98 ? 0.527 -14.734 -18.244 1.00 91.00 98 GLY A N 1
ATOM 793 C CA . GLY A 1 98 ? 0.773 -15.236 -16.886 1.00 91.00 98 GLY A CA 1
ATOM 794 C C . GLY A 1 98 ? 1.002 -14.167 -15.805 1.00 91.00 98 GLY A C 1
ATOM 795 O O . GLY A 1 98 ? 1.276 -14.533 -14.664 1.00 91.00 98 GLY A O 1
ATOM 796 N N . SER A 1 99 ? 0.883 -12.869 -16.110 1.00 93.44 99 SER A N 1
ATOM 797 C CA . SER A 1 99 ? 0.912 -11.806 -15.092 1.00 93.44 99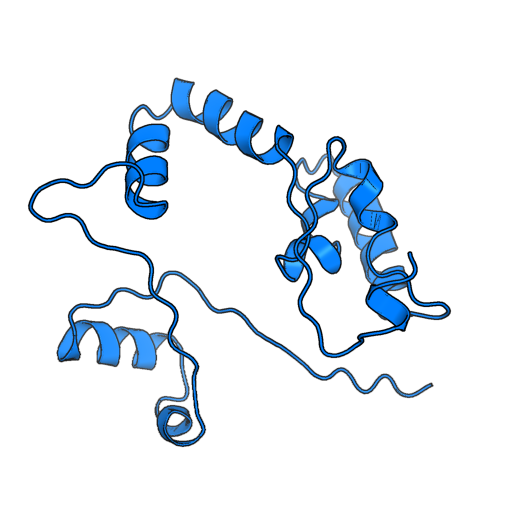 SER A CA 1
ATOM 798 C C . SER A 1 99 ? -0.391 -11.732 -14.282 1.00 93.44 99 SER A C 1
ATOM 800 O O . SER A 1 99 ? -1.469 -12.008 -14.806 1.00 93.44 99 SER A O 1
ATOM 802 N N . GLY A 1 100 ? -0.297 -11.308 -13.018 1.00 92.31 100 GLY A N 1
ATOM 803 C CA . GLY A 1 100 ? -1.448 -11.015 -12.154 1.00 92.31 100 GLY A CA 1
ATOM 804 C C . GLY A 1 100 ? -1.833 -9.531 -12.135 1.00 92.31 100 GLY A C 1
ATOM 805 O O . GLY A 1 100 ? -1.259 -8.719 -12.855 1.00 92.31 100 GLY A O 1
ATOM 806 N N . TYR A 1 101 ? -2.786 -9.172 -11.273 1.00 93.62 101 TYR A N 1
ATOM 807 C CA . TYR A 1 101 ? -3.222 -7.791 -11.041 1.00 93.62 101 TYR A CA 1
ATOM 808 C C . TYR A 1 101 ? -3.443 -7.527 -9.547 1.00 93.62 101 TYR A C 1
ATOM 810 O O . TYR A 1 101 ? -3.676 -8.450 -8.765 1.00 93.62 101 TYR A O 1
ATOM 818 N N . LEU A 1 102 ? -3.378 -6.255 -9.140 1.00 95.00 102 LEU A N 1
ATOM 819 C CA . LEU A 1 102 ? -3.723 -5.851 -7.779 1.00 95.00 102 LEU A CA 1
ATOM 820 C C . LEU A 1 102 ? -5.244 -5.809 -7.598 1.00 95.00 102 LEU A C 1
ATOM 822 O O . LEU A 1 102 ? -5.959 -5.169 -8.367 1.00 95.00 102 LEU A O 1
ATOM 826 N N . CYS A 1 103 ? -5.725 -6.461 -6.542 1.00 94.38 103 CYS A N 1
ATOM 827 C CA . CYS A 1 103 ? -7.128 -6.476 -6.145 1.00 94.38 103 CYS A CA 1
ATOM 828 C C . CYS A 1 103 ? -7.270 -6.037 -4.683 1.00 94.38 103 CYS A C 1
ATOM 830 O O . CYS A 1 103 ? -6.349 -6.191 -3.878 1.00 94.38 103 CYS A O 1
ATOM 832 N N . ALA A 1 104 ? -8.438 -5.501 -4.334 1.00 94.56 104 ALA A N 1
ATOM 833 C CA . ALA A 1 104 ? -8.796 -5.161 -2.966 1.00 94.56 104 ALA A CA 1
ATOM 834 C C . ALA A 1 104 ? -10.075 -5.903 -2.560 1.00 94.56 104 ALA A C 1
ATOM 836 O O . ALA A 1 104 ? -11.132 -5.709 -3.159 1.00 94.56 104 ALA A O 1
ATOM 837 N N . MET A 1 105 ? -9.989 -6.707 -1.497 1.00 93.94 105 MET A N 1
ATOM 838 C CA . MET A 1 105 ? -11.139 -7.357 -0.871 1.00 93.94 105 MET A CA 1
ATOM 839 C C . MET A 1 105 ? -11.537 -6.593 0.392 1.00 93.94 105 MET A C 1
ATOM 841 O O . MET A 1 105 ? -10.735 -6.425 1.313 1.00 93.94 105 MET A O 1
ATOM 845 N N . LYS A 1 106 ? -12.791 -6.138 0.461 1.00 94.50 106 LYS A N 1
ATOM 846 C CA . LYS A 1 106 ? -13.335 -5.532 1.679 1.00 94.50 106 LYS A CA 1
ATOM 847 C C . LYS A 1 106 ? -13.827 -6.635 2.614 1.00 94.50 106 LYS A C 1
ATOM 849 O O . LYS A 1 106 ? -14.791 -7.311 2.278 1.00 94.50 106 LYS A O 1
ATOM 854 N N . VAL A 1 107 ? -13.199 -6.761 3.782 1.00 93.75 107 VAL A N 1
ATOM 855 C CA . VAL A 1 107 ? -13.626 -7.692 4.840 1.00 93.75 107 VAL A CA 1
ATOM 856 C C . VAL A 1 107 ? -14.992 -7.256 5.373 1.00 93.75 107 VAL A C 1
ATOM 858 O O . VAL A 1 107 ? -15.146 -6.114 5.818 1.00 93.75 107 VAL A O 1
ATOM 861 N N . LYS A 1 108 ? -15.979 -8.153 5.303 1.00 94.25 108 LYS A N 1
ATOM 862 C CA . LYS A 1 108 ? -17.343 -7.936 5.808 1.00 94.25 108 LYS A CA 1
ATOM 863 C C . LYS A 1 108 ? -17.604 -8.775 7.061 1.00 94.25 108 LYS A C 1
ATOM 865 O O . LYS A 1 108 ? -16.765 -9.571 7.474 1.00 94.25 108 LYS A O 1
ATOM 870 N N . GLU A 1 109 ? -18.783 -8.615 7.661 1.00 93.56 109 GLU A N 1
ATOM 871 C CA . GLU A 1 109 ? -19.191 -9.386 8.845 1.00 93.56 109 GLU A CA 1
ATOM 872 C C . GLU A 1 109 ? -19.155 -10.904 8.606 1.00 93.56 109 GLU A C 1
ATOM 874 O O . GLU A 1 109 ? -18.723 -11.661 9.472 1.00 93.56 109 GLU A O 1
ATOM 879 N N . GLU A 1 110 ? -19.502 -11.341 7.393 1.00 92.62 110 GLU A N 1
ATOM 880 C CA . GLU A 1 110 ? -19.445 -12.743 6.958 1.00 92.62 110 GLU A CA 1
ATOM 881 C C . GLU A 1 110 ? -18.026 -13.327 6.889 1.00 92.62 110 GLU A C 1
ATOM 883 O O . GLU A 1 110 ? -17.872 -14.542 6.841 1.00 92.62 110 GLU A O 1
ATOM 888 N N . ASP A 1 111 ? -16.985 -12.493 6.905 1.00 91.81 111 ASP A N 1
ATOM 889 C CA . ASP A 1 111 ? -15.584 -12.924 6.884 1.00 91.81 111 ASP A CA 1
ATOM 890 C C . ASP A 1 111 ? -14.954 -12.944 8.283 1.00 91.81 111 ASP A C 1
ATOM 892 O O . ASP A 1 111 ? -13.838 -13.437 8.459 1.00 91.81 111 ASP A O 1
ATOM 896 N N . LEU A 1 112 ? -15.648 -12.434 9.308 1.00 92.31 112 LEU A N 1
ATOM 897 C CA . LEU A 1 112 ? -15.089 -12.294 10.657 1.00 92.31 112 LEU A CA 1
ATOM 898 C C . LEU A 1 112 ? -14.748 -13.640 11.310 1.00 92.31 112 LEU A C 1
ATOM 900 O O . LEU A 1 112 ? -13.835 -13.697 12.135 1.00 92.31 112 LEU A O 1
ATOM 904 N N . TRP A 1 113 ? -15.406 -14.732 10.906 1.00 92.69 113 TRP A N 1
ATOM 905 C CA . TRP A 1 113 ? -15.107 -16.086 11.399 1.00 92.69 113 TRP A CA 1
ATOM 906 C C . TRP A 1 113 ? -13.664 -16.527 11.114 1.00 92.69 113 TRP A C 1
ATOM 908 O O . TRP A 1 113 ? -13.136 -17.399 11.807 1.00 92.69 113 TRP A O 1
ATOM 918 N N . ILE A 1 114 ? -13.005 -15.922 10.119 1.00 93.25 114 ILE A N 1
ATOM 919 C CA . ILE A 1 114 ? -11.610 -16.207 9.771 1.00 93.25 114 ILE A CA 1
ATOM 920 C C . ILE A 1 114 ? -10.686 -15.838 10.944 1.00 93.25 114 ILE A C 1
ATOM 922 O O . ILE A 1 114 ? -9.736 -16.566 11.246 1.00 93.25 114 ILE A O 1
ATOM 926 N N . GLY A 1 115 ? -10.977 -14.729 11.630 1.00 92.62 115 GLY A N 1
ATOM 927 C CA . GLY A 1 115 ? -10.321 -14.269 12.857 1.00 92.62 115 GLY A CA 1
ATOM 928 C C . GLY A 1 115 ? -8.894 -13.730 12.696 1.00 92.62 115 GLY A C 1
ATOM 929 O O . GLY A 1 115 ? -8.560 -12.706 13.287 1.00 92.62 115 GLY A O 1
ATOM 930 N N . THR A 1 116 ? -8.034 -14.382 11.906 1.00 95.38 116 THR A N 1
ATOM 931 C CA . THR A 1 116 ? -6.611 -14.019 11.779 1.00 95.38 116 THR A CA 1
ATOM 932 C C . THR A 1 116 ? -6.164 -13.858 10.329 1.00 95.38 116 THR A C 1
ATOM 934 O O . THR A 1 116 ? -6.669 -14.517 9.421 1.00 95.38 116 THR A O 1
ATOM 937 N N . TYR A 1 117 ? -5.146 -13.016 10.109 1.00 95.19 117 TYR A N 1
ATOM 938 C CA . TYR A 1 117 ? -4.555 -12.818 8.779 1.00 95.19 117 TYR A CA 1
ATOM 939 C C . TYR A 1 117 ? -3.986 -14.118 8.189 1.00 95.19 117 TYR A C 1
ATOM 941 O O . TYR A 1 117 ? -4.121 -14.364 6.997 1.00 95.19 117 TYR A O 1
ATOM 949 N N . GLY A 1 118 ? -3.405 -14.990 9.020 1.00 95.50 118 GLY A N 1
ATOM 950 C CA . GLY A 1 118 ? -2.874 -16.279 8.563 1.00 95.50 118 GLY A CA 1
ATOM 951 C C . GLY A 1 118 ? -3.960 -17.221 8.036 1.00 95.50 118 GLY A C 1
ATOM 952 O O . GLY A 1 118 ? -3.778 -17.849 6.996 1.00 95.50 118 GLY A O 1
ATOM 953 N N . ARG A 1 119 ? -5.122 -17.273 8.700 1.00 95.62 119 ARG A N 1
ATOM 954 C CA . ARG A 1 119 ? -6.275 -18.043 8.207 1.00 95.62 119 ARG A CA 1
ATOM 955 C C . ARG A 1 119 ? -6.862 -17.438 6.936 1.00 95.62 119 ARG A C 1
ATOM 957 O O . ARG A 1 119 ? -7.251 -18.181 6.040 1.00 95.62 119 ARG A O 1
ATOM 964 N N . LEU A 1 120 ? -6.876 -16.106 6.833 1.00 94.62 120 LEU A N 1
ATOM 965 C CA . LEU A 1 120 ? -7.288 -15.413 5.611 1.00 94.62 120 LEU A CA 1
ATOM 966 C C . LEU A 1 120 ? -6.378 -15.794 4.440 1.00 94.62 120 LEU A C 1
ATOM 968 O O . LEU A 1 120 ? -6.876 -16.168 3.384 1.00 94.62 120 LEU A O 1
ATOM 972 N N . PHE A 1 121 ? -5.061 -15.764 4.654 1.00 95.69 121 PHE A N 1
ATOM 973 C CA . PHE A 1 121 ? -4.066 -16.178 3.668 1.00 95.69 121 PHE A CA 1
ATOM 974 C C . PHE A 1 121 ? -4.317 -17.614 3.192 1.00 95.69 121 PHE A C 1
ATOM 976 O O . PHE A 1 121 ? -4.421 -17.859 1.996 1.00 95.69 121 PHE A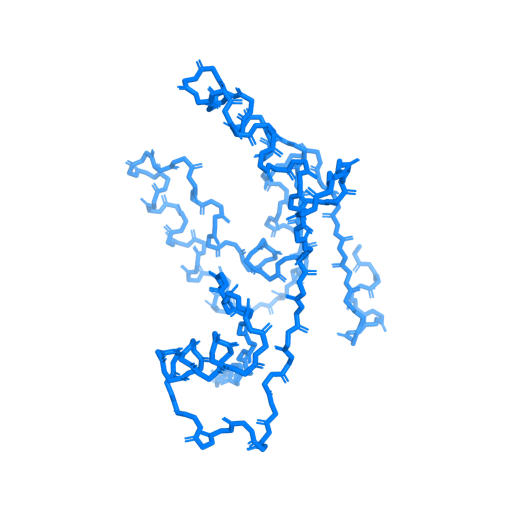 O 1
ATOM 983 N N . GLN A 1 122 ? -4.495 -18.559 4.121 1.00 95.38 122 GLN A N 1
ATOM 984 C CA . GLN A 1 122 ? -4.780 -19.959 3.784 1.00 95.38 122 GLN A CA 1
ATOM 985 C C . GLN A 1 122 ? -6.067 -20.119 2.961 1.00 95.38 122 GLN A C 1
ATOM 987 O O . GLN A 1 122 ? -6.077 -20.861 1.977 1.00 95.38 122 GLN A O 1
ATOM 992 N N . LYS A 1 123 ? -7.143 -19.416 3.338 1.00 94.88 123 LYS A N 1
ATOM 993 C CA . LYS A 1 123 ? -8.415 -19.433 2.603 1.00 94.88 123 LYS A CA 1
ATOM 994 C C . LYS A 1 123 ? -8.208 -18.938 1.171 1.00 94.88 123 LYS A C 1
ATOM 996 O O . LYS A 1 123 ? -8.489 -19.685 0.246 1.00 94.88 123 LYS A O 1
ATOM 1001 N N . LEU A 1 124 ? -7.649 -17.740 0.997 1.00 95.00 124 LEU A N 1
ATOM 1002 C CA . LEU A 1 124 ? -7.450 -17.119 -0.318 1.00 95.00 124 LEU A CA 1
ATOM 1003 C C . LEU A 1 124 ? -6.543 -17.952 -1.233 1.00 95.00 124 LEU A C 1
ATOM 1005 O O . LEU A 1 124 ? -6.883 -18.194 -2.391 1.00 95.00 124 LEU A O 1
ATOM 1009 N N . CYS A 1 125 ? -5.431 -18.470 -0.707 1.00 95.44 125 CYS A N 1
ATOM 1010 C CA . CYS A 1 125 ? -4.523 -19.295 -1.498 1.00 95.44 125 CYS A CA 1
ATOM 1011 C C . CYS A 1 125 ? -5.148 -20.635 -1.916 1.00 95.44 125 CYS A C 1
ATOM 1013 O O . CYS A 1 125 ? -4.875 -21.104 -3.016 1.00 95.44 125 CYS A O 1
ATOM 1015 N N . SER A 1 126 ? -5.983 -21.250 -1.068 1.00 96.00 126 SER A N 1
ATOM 1016 C CA . SER A 1 126 ? -6.619 -22.542 -1.376 1.00 96.00 126 SER A CA 1
ATOM 1017 C C . SER A 1 126 ? -7.864 -22.424 -2.257 1.00 96.00 126 SER A C 1
ATOM 1019 O O . SER A 1 126 ? -8.137 -23.343 -3.025 1.00 96.00 126 SER A O 1
ATOM 1021 N N . SER A 1 127 ? -8.612 -21.319 -2.171 1.00 94.12 127 SER A N 1
ATOM 1022 C CA . SER A 1 127 ? -9.850 -21.138 -2.936 1.00 94.12 127 SER A CA 1
ATOM 1023 C C . SER A 1 127 ? -9.641 -20.474 -4.292 1.00 94.12 127 SER A C 1
ATOM 1025 O O . SER A 1 127 ? -10.209 -20.923 -5.282 1.00 94.12 127 SER A O 1
ATOM 1027 N N . SER A 1 128 ? -8.869 -19.386 -4.336 1.00 93.19 128 SER A N 1
ATOM 1028 C CA . SER A 1 128 ? -8.780 -18.489 -5.499 1.00 93.19 128 SER A CA 1
ATOM 1029 C C . SER A 1 128 ? -7.348 -18.275 -5.991 1.00 93.19 128 SER A C 1
ATOM 1031 O O . SER A 1 128 ? -7.141 -17.514 -6.932 1.00 93.19 128 SER A O 1
ATOM 1033 N N . ALA A 1 129 ? -6.362 -18.948 -5.382 1.00 94.31 129 ALA A N 1
ATOM 1034 C CA . ALA A 1 129 ? -4.936 -18.738 -5.641 1.00 94.31 129 ALA A CA 1
ATOM 1035 C C . ALA A 1 129 ? -4.502 -17.264 -5.489 1.00 94.31 129 ALA A C 1
ATOM 1037 O O . ALA A 1 129 ? -3.528 -16.815 -6.092 1.00 94.31 129 ALA A O 1
ATOM 1038 N N . GLU A 1 130 ? -5.219 -16.506 -4.656 1.00 95.06 130 GLU A N 1
ATOM 1039 C CA . GLU A 1 130 ? -4.910 -15.111 -4.366 1.00 95.06 130 GLU A CA 1
ATOM 1040 C C . GLU A 1 130 ? -3.884 -15.013 -3.234 1.00 95.06 130 GLU A C 1
ATOM 1042 O O . GLU A 1 130 ? -3.953 -15.737 -2.236 1.00 95.06 130 GLU A O 1
ATOM 1047 N N . ILE A 1 131 ? -2.937 -14.081 -3.372 1.00 95.81 131 ILE A N 1
ATOM 1048 C CA . ILE A 1 131 ? -1.884 -13.834 -2.383 1.00 95.81 131 ILE A CA 1
ATOM 1049 C C . ILE A 1 131 ? -2.091 -12.434 -1.791 1.00 95.81 131 ILE A C 1
ATOM 1051 O O . ILE A 1 131 ? -1.838 -11.439 -2.476 1.00 95.81 131 ILE A O 1
ATOM 1055 N N . PRO A 1 132 ? -2.537 -12.310 -0.528 1.00 95.06 132 PRO A N 1
ATOM 1056 C CA . PRO A 1 132 ? -2.697 -11.004 0.098 1.00 95.06 132 PRO A CA 1
ATOM 1057 C C . PRO A 1 132 ? -1.329 -10.402 0.464 1.00 95.06 132 PRO A C 1
ATOM 1059 O O . PRO A 1 132 ? -0.474 -11.066 1.056 1.00 95.06 132 PRO A O 1
ATOM 1062 N N . ILE A 1 133 ? -1.133 -9.122 0.123 1.00 95.12 133 ILE A N 1
ATOM 1063 C CA . ILE A 1 133 ? 0.128 -8.381 0.340 1.00 95.12 133 ILE A CA 1
ATOM 1064 C C . ILE A 1 133 ? 0.073 -7.529 1.619 1.00 95.12 133 ILE A C 1
ATOM 1066 O O . ILE A 1 133 ? 1.091 -7.295 2.267 1.00 95.12 133 ILE A O 1
ATOM 1070 N N . GLY A 1 134 ? -1.112 -7.058 2.007 1.00 94.12 134 GLY A N 1
ATOM 1071 C CA . GLY A 1 134 ? -1.271 -6.182 3.161 1.00 94.12 134 GLY A CA 1
ATOM 1072 C C . GLY A 1 134 ? -2.726 -5.922 3.521 1.00 94.12 134 GLY A C 1
ATOM 1073 O O . GLY A 1 134 ? -3.647 -6.438 2.889 1.00 94.12 134 GLY A O 1
ATOM 1074 N N . ILE A 1 135 ? -2.923 -5.108 4.558 1.00 94.75 135 ILE A N 1
ATOM 1075 C CA . ILE A 1 135 ? -4.240 -4.726 5.070 1.00 94.75 135 ILE A CA 1
ATOM 1076 C C . ILE A 1 135 ? -4.346 -3.208 5.183 1.00 94.75 135 ILE A C 1
ATOM 1078 O O . ILE A 1 135 ? -3.416 -2.542 5.635 1.00 94.75 135 ILE A O 1
ATOM 1082 N N . TYR A 1 136 ? -5.507 -2.673 4.818 1.00 93.81 136 TYR A N 1
ATOM 1083 C CA . TYR A 1 136 ? -5.855 -1.272 5.032 1.00 93.81 136 TYR A CA 1
ATOM 1084 C C . TYR A 1 136 ? -6.913 -1.189 6.133 1.00 93.81 136 TYR A C 1
ATOM 1086 O O . TYR A 1 136 ? -8.015 -1.716 5.976 1.00 93.81 136 TYR A O 1
ATOM 1094 N N . ARG A 1 137 ? -6.566 -0.573 7.269 1.00 92.25 137 ARG A N 1
ATOM 1095 C CA . ARG A 1 137 ? -7.451 -0.456 8.437 1.00 92.25 137 ARG A CA 1
ATOM 1096 C C . ARG A 1 137 ? -8.005 0.953 8.561 1.00 92.25 137 ARG A C 1
ATOM 1098 O O . ARG A 1 137 ? -7.284 1.931 8.391 1.00 92.25 137 ARG A O 1
ATOM 1105 N N . THR A 1 138 ? -9.275 1.038 8.929 1.00 89.38 138 THR A N 1
ATOM 1106 C CA . THR A 1 138 ? -9.946 2.292 9.272 1.00 89.38 138 THR A CA 1
ATOM 1107 C C . THR A 1 138 ? -10.514 2.166 10.676 1.00 89.38 138 THR A C 1
ATOM 1109 O O . THR A 1 138 ? -11.444 1.391 10.887 1.00 89.38 138 THR A O 1
ATOM 1112 N N . GLU A 1 139 ? -9.963 2.914 11.627 1.00 85.31 139 GLU A N 1
ATOM 1113 C CA . GLU A 1 139 ? -10.457 2.952 13.004 1.00 85.31 139 GLU A CA 1
ATOM 1114 C C . GLU A 1 139 ? -11.205 4.262 13.257 1.00 85.31 139 GLU A C 1
ATOM 1116 O O . GLU A 1 139 ? -10.731 5.353 12.930 1.00 85.31 139 GLU A O 1
ATOM 1121 N N . SER A 1 140 ? -12.398 4.163 13.844 1.00 74.56 140 SER A N 1
ATOM 1122 C CA . SER A 1 140 ? -13.126 5.319 14.356 1.00 74.56 140 SER A CA 1
ATOM 1123 C C . SER A 1 140 ? -12.594 5.651 15.745 1.00 74.56 140 SER A C 1
ATOM 1125 O O . SER A 1 140 ? -13.102 5.160 16.753 1.00 74.56 140 SER A O 1
ATOM 1127 N N . HIS A 1 141 ? -11.556 6.477 15.816 1.00 64.94 141 HIS A N 1
ATOM 1128 C CA . HIS A 1 141 ? -11.127 7.016 17.098 1.00 64.94 141 HIS A CA 1
ATOM 1129 C C . HIS A 1 141 ? -12.158 8.045 17.581 1.00 64.94 141 HIS A C 1
ATOM 1131 O O . HIS A 1 141 ? -12.183 9.189 17.124 1.00 64.94 141 HIS A O 1
ATOM 1137 N N . ILE A 1 142 ? -13.027 7.634 18.506 1.00 51.50 142 ILE A N 1
ATOM 1138 C CA . ILE A 1 142 ? -13.775 8.570 19.345 1.00 51.50 142 ILE A CA 1
ATOM 1139 C C . ILE A 1 142 ? -12.773 9.066 20.383 1.00 51.50 142 ILE A C 1
ATOM 1141 O O . ILE A 1 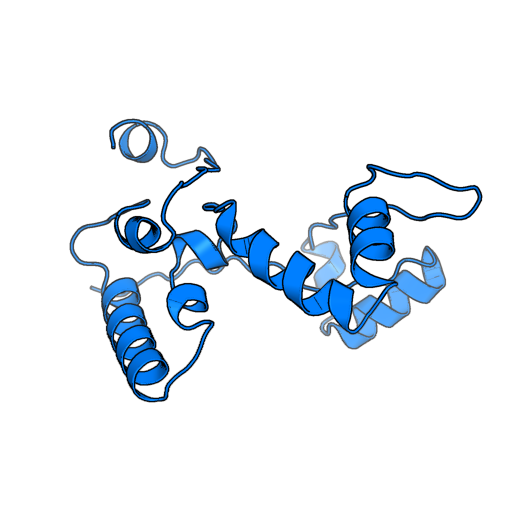142 ? -12.524 8.411 21.391 1.00 51.50 142 ILE A O 1
ATOM 1145 N N . PHE A 1 143 ? -12.117 10.187 20.102 1.00 51.75 143 PHE A N 1
ATOM 1146 C CA . PHE A 1 143 ? -11.283 10.833 21.104 1.00 51.75 143 PHE A CA 1
ATOM 1147 C C . PHE A 1 143 ? -12.213 11.495 22.124 1.00 51.75 143 PHE A C 1
ATOM 1149 O O . PHE A 1 143 ? -12.912 12.449 21.781 1.00 51.75 143 PHE A O 1
ATOM 1156 N N . CYS A 1 144 ? -12.252 10.976 23.357 1.00 38.97 144 CYS A N 1
ATOM 1157 C CA . CYS A 1 144 ? -12.821 11.723 24.477 1.00 38.97 144 CYS A CA 1
ATOM 1158 C C . CYS A 1 144 ? -12.062 13.050 24.599 1.00 38.97 144 CYS A C 1
ATOM 1160 O O . CYS A 1 144 ? -10.832 13.057 24.681 1.00 38.97 144 CYS A O 1
ATOM 1162 N N . THR A 1 145 ? -12.817 14.145 24.531 1.00 36.34 145 THR A N 1
ATOM 1163 C CA . THR A 1 145 ? -12.370 15.521 24.779 1.00 36.34 145 THR A CA 1
ATOM 1164 C C . THR A 1 145 ? -11.875 15.713 26.197 1.00 36.34 145 THR A C 1
ATOM 1166 O O . THR A 1 145 ? -12.538 15.157 27.101 1.00 36.34 145 THR A O 1
#